Protein AF-A0AAU1AKH2-F1 (afdb_monomer_lite)

Radius of gyration: 25.23 Å; chains: 1; bounding box: 74×56×40 Å

Sequence (132 aa):
MSRRRGAELPKLLQQAGWETVAPNNGEQRRSWLTNQLRQRRDAPGAIDALVCRLADRGEYVQRNEPLAAAEVTELLNSVLAIEGFEIAHNQGRPLIRPDKQPENQEQQSPGVMLHVAMADIVRDADLAVVRR

Secondary structure (DSSP, 8-state):
-PPPPGGGHHHHHHHTT-SSPPP--S--HHHHHHHHHHHTTTSTTHHHHHHHHHH-THHHHTTT-TTHHHHHHHHHHHHHGGGTEEEEEETTEEEEEE----S-----S--------HHHHTT-TTS-----

Foldseek 3Di:
DDDDDLQCVQVLLVQLVDPPRDGSPVPDSVVSVVVVCVVCVVPPCSVQSSLQSLLQQVNCVVVVCNCSSVVSQVVSQVVCVVVQWHWDADVRGTGIDGNPPPPDPPDDPPPPVPPDDPVNVPPPPVVPDPDD

Structure (mmCIF, N/CA/C/O backbone):
data_AF-A0AAU1AKH2-F1
#
_entry.id   AF-A0AAU1AKH2-F1
#
loop_
_atom_site.group_PDB
_atom_site.id
_atom_site.type_symbol
_atom_site.label_atom_id
_atom_site.label_alt_id
_atom_site.label_comp_id
_atom_site.label_asym_id
_atom_site.label_entity_id
_atom_site.label_seq_id
_atom_site.pdbx_PDB_ins_code
_atom_site.Cartn_x
_atom_site.Cartn_y
_atom_site.Cartn_z
_atom_site.occupancy
_atom_site.B_iso_or_equiv
_atom_site.auth_seq_id
_atom_site.auth_comp_id
_atom_site.auth_asym_id
_atom_site.auth_atom_id
_atom_site.pdbx_PDB_model_num
ATOM 1 N N . MET A 1 1 ? 1.152 14.780 -5.250 1.00 59.72 1 MET A N 1
ATOM 2 C CA . MET A 1 1 ? 1.662 13.419 -5.535 1.00 59.72 1 MET A CA 1
ATOM 3 C C . MET A 1 1 ? 2.002 13.211 -7.004 1.00 59.72 1 MET A C 1
ATOM 5 O O . MET A 1 1 ? 1.137 13.344 -7.869 1.00 59.72 1 MET A O 1
ATOM 9 N N . SER A 1 2 ? 3.242 12.825 -7.290 1.00 62.41 2 SER A N 1
ATOM 10 C CA . SER A 1 2 ? 3.654 12.308 -8.593 1.00 62.41 2 SER A CA 1
ATOM 11 C C . SER A 1 2 ? 3.064 10.912 -8.835 1.00 62.41 2 SER A C 1
ATOM 13 O O . SER A 1 2 ? 2.994 10.069 -7.939 1.00 62.41 2 SER A O 1
ATOM 15 N N . ARG A 1 3 ? 2.599 10.636 -10.059 1.00 69.94 3 ARG A N 1
ATOM 16 C CA . ARG A 1 3 ? 2.032 9.320 -10.400 1.00 69.94 3 ARG A CA 1
ATOM 17 C C . ARG A 1 3 ? 3.157 8.312 -10.650 1.00 69.94 3 ARG A C 1
ATOM 19 O O . ARG A 1 3 ? 3.979 8.523 -11.535 1.00 69.94 3 ARG A O 1
ATOM 26 N N . ARG A 1 4 ? 3.119 7.159 -9.964 1.00 77.25 4 ARG A N 1
ATOM 27 C CA . ARG A 1 4 ? 4.006 6.010 -10.249 1.00 77.25 4 ARG A CA 1
ATOM 28 C C . ARG A 1 4 ? 3.962 5.621 -11.727 1.00 77.25 4 ARG A C 1
ATOM 30 O O . ARG A 1 4 ? 2.873 5.462 -12.298 1.00 77.25 4 ARG A O 1
ATOM 37 N N . ARG A 1 5 ? 5.128 5.384 -12.321 1.00 80.19 5 ARG A N 1
ATOM 38 C CA . ARG A 1 5 ? 5.254 4.840 -13.677 1.00 80.19 5 ARG A CA 1
ATOM 39 C C . ARG A 1 5 ? 4.874 3.360 -13.696 1.00 80.19 5 ARG A C 1
ATOM 41 O O . ARG A 1 5 ? 4.986 2.664 -12.691 1.00 80.19 5 ARG A O 1
ATOM 48 N N . GLY A 1 6 ? 4.441 2.864 -14.857 1.00 76.31 6 GLY A N 1
ATOM 49 C CA . GLY A 1 6 ? 4.052 1.456 -15.023 1.00 76.31 6 GLY A CA 1
ATOM 50 C C . GLY A 1 6 ? 5.161 0.467 -14.646 1.00 76.31 6 GLY A C 1
ATOM 51 O O . GLY A 1 6 ? 4.870 -0.555 -14.032 1.00 76.31 6 GLY A O 1
ATOM 52 N N . ALA A 1 7 ? 6.420 0.817 -14.925 1.00 78.25 7 ALA A N 1
ATOM 53 C CA . ALA A 1 7 ? 7.597 0.016 -14.582 1.00 78.25 7 ALA A CA 1
ATOM 54 C C . ALA A 1 7 ? 7.873 -0.084 -13.068 1.00 78.25 7 ALA A C 1
ATOM 56 O O . ALA A 1 7 ? 8.593 -0.974 -12.633 1.00 78.25 7 ALA A O 1
ATOM 57 N N . GLU A 1 8 ? 7.302 0.806 -12.253 1.00 85.06 8 GLU A N 1
ATOM 58 C CA . GLU A 1 8 ? 7.492 0.803 -10.796 1.00 85.06 8 GLU A CA 1
ATOM 59 C C . GLU A 1 8 ? 6.454 -0.066 -10.073 1.00 85.06 8 GLU A C 1
ATOM 61 O O . GLU A 1 8 ? 6.621 -0.368 -8.892 1.00 85.06 8 GLU A O 1
ATOM 66 N N . LEU A 1 9 ? 5.379 -0.468 -10.763 1.00 89.00 9 LEU A N 1
ATOM 67 C CA . LEU A 1 9 ? 4.317 -1.266 -10.158 1.00 89.00 9 LEU A CA 1
ATOM 68 C C . LEU A 1 9 ? 4.758 -2.683 -9.780 1.00 89.00 9 LEU A C 1
ATOM 70 O O . LEU A 1 9 ? 4.435 -3.084 -8.666 1.00 89.00 9 LEU A O 1
ATOM 74 N N . PRO A 1 10 ? 5.516 -3.432 -10.608 1.00 91.31 10 PRO A N 1
ATOM 75 C CA . PRO A 1 10 ? 5.968 -4.761 -10.207 1.00 91.31 10 PRO A CA 1
ATOM 76 C C . PRO A 1 10 ? 6.764 -4.737 -8.899 1.00 91.31 10 PRO A C 1
ATOM 78 O O . PRO A 1 10 ? 6.520 -5.550 -8.013 1.00 91.31 10 PRO A O 1
ATOM 81 N N . LYS A 1 11 ? 7.644 -3.739 -8.739 1.00 90.00 11 LYS A N 1
ATOM 82 C CA . LYS A 1 11 ? 8.435 -3.547 -7.519 1.00 90.00 11 LYS A CA 1
ATOM 83 C C . LYS A 1 11 ? 7.556 -3.255 -6.301 1.00 90.00 11 LYS A C 1
ATOM 85 O O . LYS A 1 11 ? 7.803 -3.821 -5.244 1.00 90.00 11 LYS A O 1
ATOM 90 N N . LEU A 1 12 ? 6.529 -2.415 -6.444 1.00 91.50 12 LEU A N 1
ATOM 91 C CA . LEU A 1 12 ? 5.567 -2.156 -5.366 1.00 91.50 12 LEU A CA 1
ATOM 92 C C . LEU A 1 12 ? 4.871 -3.446 -4.917 1.00 91.50 12 LEU A C 1
ATOM 94 O O . LEU A 1 12 ? 4.794 -3.710 -3.722 1.00 91.50 12 LEU A O 1
ATOM 98 N N . LEU A 1 13 ? 4.374 -4.240 -5.867 1.00 93.56 13 LEU A N 1
ATOM 99 C CA . LEU A 1 13 ? 3.674 -5.487 -5.556 1.00 93.56 13 LEU A CA 1
ATOM 100 C C . LEU A 1 13 ? 4.613 -6.487 -4.861 1.00 93.56 13 LEU A C 1
ATOM 102 O O . LEU A 1 13 ? 4.244 -7.078 -3.853 1.00 93.56 13 LEU A O 1
ATOM 106 N N . GLN A 1 14 ? 5.862 -6.603 -5.321 1.00 93.19 14 GLN A N 1
ATOM 107 C CA . GLN A 1 14 ? 6.885 -7.418 -4.652 1.00 93.19 14 GLN A CA 1
ATOM 108 C C . GLN A 1 14 ? 7.181 -6.927 -3.228 1.00 93.19 14 GLN A C 1
ATOM 110 O O . GLN A 1 14 ? 7.310 -7.726 -2.308 1.00 93.19 14 GLN A O 1
ATOM 115 N N . GLN A 1 15 ? 7.255 -5.610 -3.018 1.00 91.75 15 GLN A N 1
ATOM 116 C CA . GLN A 1 15 ? 7.450 -5.017 -1.690 1.00 91.75 15 GLN A CA 1
ATOM 117 C C . GLN A 1 15 ? 6.242 -5.199 -0.761 1.00 91.75 15 GLN A C 1
ATOM 119 O O . GLN A 1 15 ? 6.403 -5.121 0.453 1.00 91.75 15 GLN A O 1
ATOM 124 N N . ALA A 1 16 ? 5.056 -5.457 -1.315 1.00 93.12 16 ALA A N 1
ATOM 125 C CA . ALA A 1 16 ? 3.880 -5.906 -0.574 1.00 93.12 16 ALA A CA 1
ATOM 126 C C . ALA A 1 16 ? 3.898 -7.422 -0.284 1.00 93.12 16 ALA A C 1
ATOM 128 O O . ALA A 1 16 ? 2.906 -7.969 0.185 1.00 93.12 16 ALA A O 1
ATOM 129 N N . GLY A 1 17 ? 5.004 -8.113 -0.576 1.00 92.19 17 GLY A N 1
ATOM 130 C CA . GLY A 1 17 ? 5.159 -9.547 -0.339 1.00 92.19 17 GLY A CA 1
ATOM 131 C C . GLY A 1 17 ? 4.552 -10.432 -1.426 1.00 92.19 17 GLY A C 1
ATOM 132 O O . GLY A 1 17 ? 4.413 -11.632 -1.214 1.00 92.19 17 GLY A O 1
ATOM 133 N N . TRP A 1 18 ? 4.171 -9.884 -2.586 1.00 94.00 18 TRP A N 1
ATOM 134 C CA . TRP A 1 18 ? 3.611 -10.705 -3.659 1.00 94.00 18 TRP A CA 1
ATOM 135 C C . TRP A 1 18 ? 4.712 -11.475 -4.385 1.00 94.00 18 TRP A C 1
ATOM 137 O O . TRP A 1 18 ? 5.620 -10.889 -4.980 1.00 94.00 18 TRP A O 1
ATOM 147 N N . GLU A 1 19 ? 4.583 -12.797 -4.396 1.00 87.62 19 GLU A N 1
ATOM 148 C CA . GLU A 1 19 ? 5.473 -13.685 -5.135 1.00 87.62 19 GLU A CA 1
ATOM 149 C C . GLU A 1 19 ? 5.139 -13.691 -6.635 1.00 87.62 19 GLU A C 1
ATOM 151 O O . GLU A 1 19 ? 3.987 -13.498 -7.048 1.00 87.62 19 GLU A O 1
ATOM 156 N N . THR A 1 20 ? 6.170 -13.901 -7.459 1.00 83.44 20 THR A N 1
ATOM 157 C CA . THR A 1 20 ? 6.065 -14.086 -8.919 1.00 83.44 20 THR A CA 1
ATOM 158 C C . THR A 1 20 ? 5.201 -13.015 -9.604 1.00 83.44 20 THR A C 1
ATOM 160 O O . THR A 1 20 ? 4.240 -13.294 -10.323 1.00 83.44 20 THR A O 1
ATOM 163 N N . VAL A 1 21 ? 5.511 -11.741 -9.355 1.00 86.88 21 VAL A N 1
ATOM 164 C CA . VAL A 1 21 ? 4.860 -10.622 -10.052 1.00 86.88 21 VAL A CA 1
ATOM 165 C C . VAL A 1 21 ? 5.385 -10.551 -11.483 1.00 86.88 21 VAL A C 1
ATOM 167 O O . VAL A 1 21 ? 6.586 -10.377 -11.696 1.00 86.88 21 VAL A O 1
ATOM 170 N N . ALA A 1 22 ? 4.487 -10.672 -12.462 1.00 83.19 22 ALA A N 1
ATOM 171 C CA . ALA A 1 22 ? 4.849 -10.555 -13.869 1.00 83.19 22 ALA A CA 1
ATOM 172 C C . ALA A 1 22 ? 5.501 -9.187 -14.155 1.00 83.19 22 ALA A C 1
ATOM 174 O O . ALA A 1 22 ? 5.135 -8.186 -13.536 1.00 83.19 22 ALA A O 1
ATOM 175 N N . PRO A 1 23 ? 6.449 -9.085 -15.096 1.00 82.56 23 PRO A N 1
ATOM 176 C CA . PRO A 1 23 ? 6.907 -7.781 -15.550 1.00 82.56 23 PRO A CA 1
ATOM 177 C C . PRO A 1 23 ? 5.746 -7.009 -16.193 1.00 82.56 23 PRO A C 1
ATOM 179 O O . PRO A 1 23 ? 4.822 -7.590 -16.769 1.00 82.56 23 PRO A O 1
ATOM 182 N N . ASN A 1 24 ? 5.799 -5.679 -16.117 1.00 78.31 24 ASN A N 1
ATOM 183 C CA . ASN A 1 24 ? 4.901 -4.856 -16.915 1.00 78.31 24 ASN A CA 1
ATOM 184 C C . ASN A 1 24 ? 5.304 -5.004 -18.392 1.00 78.31 24 ASN A C 1
ATOM 186 O O . ASN A 1 24 ? 6.394 -4.593 -18.783 1.00 78.31 24 ASN A O 1
ATOM 190 N N . ASN A 1 25 ? 4.433 -5.614 -19.191 1.00 76.06 25 ASN A N 1
ATOM 191 C CA . ASN A 1 25 ? 4.641 -5.960 -20.600 1.00 76.06 25 ASN A CA 1
ATOM 192 C C . ASN A 1 25 ? 4.326 -4.803 -21.572 1.00 76.06 25 ASN A C 1
ATOM 194 O O . ASN A 1 25 ? 4.153 -5.038 -22.765 1.00 76.06 25 ASN A O 1
ATOM 198 N N . GLY A 1 26 ? 4.215 -3.565 -21.079 1.00 74.88 26 GLY A N 1
ATOM 199 C CA . GLY A 1 26 ? 3.819 -2.404 -21.883 1.00 74.88 26 GLY A CA 1
ATOM 200 C C . GLY A 1 26 ? 2.303 -2.224 -22.005 1.00 74.88 26 GLY A C 1
ATOM 201 O O . GLY A 1 26 ? 1.855 -1.272 -22.644 1.00 74.88 26 GLY A O 1
ATOM 202 N N . GLU A 1 27 ? 1.506 -3.087 -21.366 1.00 81.94 27 GLU A N 1
ATOM 203 C CA . GLU A 1 27 ? 0.063 -2.902 -21.231 1.00 81.94 27 GLU A CA 1
ATOM 204 C C . GLU A 1 27 ? -0.262 -1.596 -20.479 1.00 81.94 27 GLU A C 1
ATOM 206 O O . GLU A 1 27 ? 0.510 -1.089 -19.653 1.00 81.94 27 GLU A O 1
ATOM 211 N N . GLN A 1 28 ? -1.447 -1.030 -20.744 1.00 87.44 28 GLN A N 1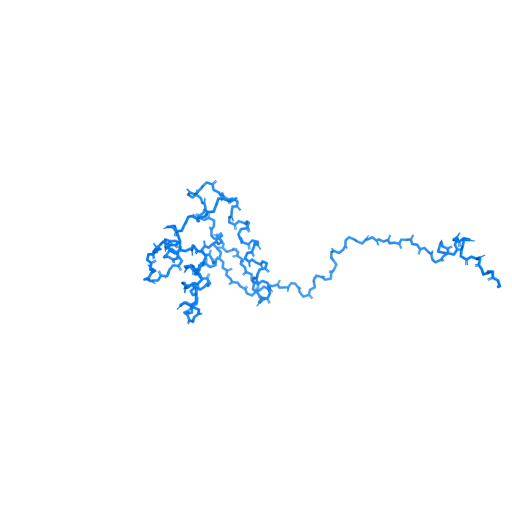
ATOM 212 C CA . GLN A 1 28 ? -1.915 0.141 -20.016 1.00 87.44 28 GLN A CA 1
ATOM 213 C C . GLN A 1 28 ? -1.887 -0.136 -18.506 1.00 87.44 28 GLN A C 1
ATOM 215 O O . GLN A 1 28 ? -2.553 -1.040 -18.007 1.00 87.44 28 GLN A O 1
ATOM 220 N N . ARG A 1 29 ? -1.165 0.716 -17.769 1.00 86.69 29 ARG A N 1
ATOM 221 C CA . ARG A 1 29 ? -0.905 0.606 -16.322 1.00 86.69 29 ARG A CA 1
ATOM 222 C C . ARG A 1 29 ? -2.113 0.157 -15.488 1.00 86.69 29 ARG A C 1
ATOM 224 O O . ARG A 1 29 ? -1.956 -0.642 -14.573 1.00 86.69 29 ARG A O 1
ATOM 231 N N . ARG A 1 30 ? -3.295 0.717 -15.774 1.00 88.81 30 ARG A N 1
ATOM 232 C CA . ARG A 1 30 ? -4.543 0.391 -15.067 1.00 88.81 30 ARG A CA 1
ATOM 233 C C . ARG A 1 30 ? -4.988 -1.044 -15.345 1.00 88.81 30 ARG A C 1
ATOM 235 O O . ARG A 1 30 ? -5.170 -1.784 -14.392 1.00 88.81 30 ARG A O 1
ATOM 242 N N . SER A 1 31 ? -5.088 -1.427 -16.618 1.00 90.25 31 SER A N 1
ATOM 243 C CA . SER A 1 31 ? -5.467 -2.783 -17.036 1.00 90.25 31 SER A CA 1
ATOM 244 C C . SER A 1 31 ? -4.533 -3.835 -16.438 1.00 90.25 31 SER A C 1
ATOM 246 O O . SER A 1 31 ? -4.984 -4.753 -15.755 1.00 90.25 31 SER A O 1
ATOM 248 N N . TRP A 1 32 ? -3.221 -3.612 -16.562 1.00 91.25 32 TRP A N 1
ATOM 249 C CA . TRP A 1 32 ? -2.210 -4.505 -16.002 1.00 91.25 32 TRP A CA 1
ATOM 250 C C . TRP A 1 32 ? -2.371 -4.692 -14.483 1.00 91.25 32 TRP A C 1
ATOM 252 O O . TRP A 1 32 ? -2.406 -5.819 -13.990 1.00 91.25 32 TRP A O 1
ATOM 262 N N . LEU A 1 33 ? -2.535 -3.597 -13.727 1.00 91.12 33 LEU A N 1
ATOM 263 C CA . LEU A 1 33 ? -2.701 -3.669 -12.271 1.00 91.12 33 LEU A CA 1
ATOM 264 C C . LEU A 1 33 ? -4.021 -4.347 -11.884 1.00 91.12 33 LEU A C 1
ATOM 266 O O . LEU A 1 33 ? -4.048 -5.156 -10.961 1.00 91.12 33 LEU A O 1
ATOM 270 N N . THR A 1 34 ? -5.107 -4.066 -12.608 1.00 92.62 34 THR A N 1
ATOM 271 C CA . THR A 1 34 ? -6.398 -4.732 -12.407 1.00 92.62 34 THR A CA 1
ATOM 272 C C . THR A 1 34 ? -6.289 -6.240 -12.627 1.00 92.62 34 THR A C 1
ATOM 274 O O . THR A 1 34 ? -6.846 -7.001 -11.838 1.00 92.62 34 THR A O 1
ATOM 277 N N . ASN A 1 35 ? -5.546 -6.686 -13.641 1.00 92.56 35 ASN A N 1
ATOM 278 C CA . ASN A 1 35 ? -5.305 -8.108 -13.883 1.00 92.56 35 ASN A CA 1
ATOM 279 C C . ASN A 1 35 ? -4.524 -8.747 -12.728 1.00 92.56 35 ASN A C 1
ATOM 281 O O . ASN A 1 35 ? -4.916 -9.806 -12.241 1.00 92.56 35 ASN A O 1
ATOM 285 N N . GLN A 1 36 ? -3.480 -8.077 -12.227 1.00 93.12 36 GLN A N 1
ATOM 286 C CA . GLN A 1 36 ? -2.713 -8.560 -11.073 1.00 93.12 36 GLN A CA 1
ATOM 287 C C . GLN A 1 36 ? -3.565 -8.669 -9.796 1.00 93.12 36 GLN A C 1
ATOM 289 O O . GLN A 1 36 ? -3.439 -9.654 -9.071 1.00 93.12 36 GLN A O 1
ATOM 294 N N . LEU A 1 37 ? -4.452 -7.698 -9.544 1.00 93.44 37 LEU A N 1
ATOM 295 C CA . LEU A 1 37 ? -5.388 -7.720 -8.412 1.00 93.44 37 LEU A CA 1
ATOM 296 C C . LEU A 1 37 ? -6.407 -8.858 -8.540 1.00 93.44 37 LEU A C 1
ATOM 298 O O . LEU A 1 37 ? -6.673 -9.559 -7.571 1.00 93.44 37 LEU A O 1
ATOM 302 N N . ARG A 1 38 ? -6.960 -9.077 -9.741 1.00 93.12 38 ARG A N 1
ATOM 303 C CA . ARG A 1 38 ? -7.917 -10.167 -9.996 1.00 93.12 38 ARG A CA 1
ATOM 304 C C . ARG A 1 38 ? -7.293 -11.541 -9.771 1.00 93.12 38 ARG A C 1
ATOM 306 O O . ARG A 1 38 ? -7.927 -12.380 -9.148 1.00 93.12 38 ARG A O 1
ATOM 313 N N . GLN A 1 39 ? -6.058 -11.748 -10.229 1.00 92.25 39 GLN A N 1
ATOM 314 C CA . GLN A 1 39 ? -5.335 -13.018 -10.071 1.00 92.25 39 GLN A CA 1
ATOM 315 C C . GLN A 1 39 ? -5.063 -13.391 -8.607 1.00 92.25 39 GLN A C 1
ATOM 317 O O . GLN A 1 39 ? -4.847 -14.561 -8.315 1.00 92.25 39 GLN A O 1
ATOM 322 N N . ARG A 1 40 ? -5.048 -12.413 -7.695 1.00 91.62 40 ARG A N 1
ATOM 323 C CA . ARG A 1 40 ? -4.723 -12.609 -6.273 1.00 91.62 40 ARG A CA 1
ATOM 324 C C . ARG A 1 40 ? -5.882 -12.275 -5.339 1.00 91.62 40 ARG A C 1
ATOM 326 O O . ARG A 1 40 ? -5.672 -12.173 -4.138 1.00 91.62 40 ARG A O 1
ATOM 333 N N . ARG A 1 41 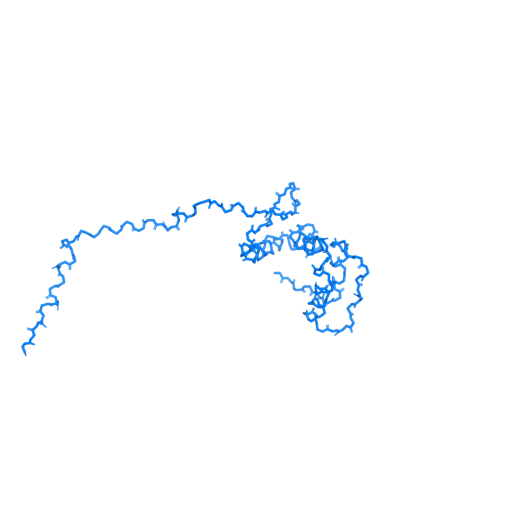? -7.097 -12.124 -5.872 1.00 90.19 41 ARG A N 1
ATOM 334 C CA . ARG A 1 41 ? -8.292 -11.839 -5.067 1.00 90.19 41 ARG A CA 1
ATOM 335 C C . ARG A 1 41 ? -8.529 -12.906 -4.000 1.00 90.19 41 ARG A C 1
ATOM 337 O O . ARG A 1 41 ? -8.892 -12.566 -2.884 1.00 90.19 41 ARG A O 1
ATOM 344 N N . ASP A 1 42 ? -8.288 -14.162 -4.355 1.00 90.56 42 ASP A N 1
ATOM 345 C CA . ASP A 1 42 ? -8.533 -15.306 -3.475 1.00 90.56 42 ASP A CA 1
ATOM 346 C C . ASP A 1 42 ? -7.299 -15.673 -2.631 1.00 90.56 42 ASP A C 1
ATOM 348 O O . ASP A 1 42 ? -7.346 -16.613 -1.842 1.00 90.56 42 ASP A O 1
ATOM 352 N N . ALA A 1 43 ? -6.182 -14.946 -2.790 1.00 92.25 43 ALA A N 1
ATOM 353 C CA . ALA A 1 43 ? -4.977 -15.144 -1.994 1.00 92.25 43 ALA A CA 1
ATOM 354 C C . ALA A 1 43 ? -5.128 -14.410 -0.646 1.00 92.25 43 ALA A C 1
ATOM 356 O O . ALA A 1 43 ? -5.170 -13.173 -0.636 1.00 92.25 43 ALA A O 1
ATOM 357 N N . PRO A 1 44 ? -5.190 -15.127 0.493 1.00 90.81 44 PRO A N 1
ATOM 358 C CA . PRO A 1 44 ? -5.451 -14.508 1.789 1.00 90.81 44 PRO A CA 1
ATOM 359 C C . PRO A 1 44 ? -4.418 -13.429 2.130 1.00 90.81 44 PRO A C 1
ATOM 361 O O . PRO A 1 44 ? -3.214 -13.667 2.055 1.00 90.81 44 PRO A O 1
ATOM 364 N N . GLY A 1 45 ? -4.888 -12.235 2.496 1.00 91.25 45 GLY A N 1
ATOM 365 C CA . GLY A 1 45 ? -4.044 -11.120 2.937 1.00 91.25 45 GLY A CA 1
ATOM 366 C C . GLY A 1 45 ? -3.209 -10.440 1.845 1.00 91.25 45 GLY A C 1
ATOM 367 O O . GLY A 1 45 ? -2.491 -9.486 2.143 1.00 91.25 45 GLY A O 1
ATOM 368 N N . ALA A 1 46 ? -3.282 -10.875 0.581 1.00 93.75 46 ALA A N 1
ATOM 369 C CA . ALA A 1 46 ? -2.501 -10.262 -0.494 1.00 93.75 46 ALA A CA 1
ATOM 370 C C . ALA A 1 46 ? -2.930 -8.808 -0.753 1.00 93.75 46 ALA A C 1
ATOM 372 O O . ALA A 1 46 ? -2.085 -7.925 -0.929 1.00 93.75 46 ALA A O 1
ATOM 373 N N . ILE A 1 47 ? -4.240 -8.551 -0.761 1.00 93.88 47 ILE A N 1
ATOM 374 C CA . ILE A 1 47 ? -4.788 -7.203 -0.941 1.00 93.88 47 ILE A CA 1
ATOM 375 C C . ILE A 1 47 ? -4.474 -6.338 0.280 1.00 93.88 47 ILE A C 1
ATOM 377 O O . ILE A 1 47 ? -3.972 -5.229 0.113 1.00 93.88 47 ILE A O 1
ATOM 381 N N . ASP A 1 48 ? -4.660 -6.870 1.486 1.00 94.75 48 ASP A N 1
ATOM 382 C CA . ASP A 1 48 ? -4.346 -6.206 2.751 1.00 94.75 48 ASP A CA 1
ATOM 383 C C . ASP A 1 48 ? -2.886 -5.748 2.806 1.00 94.75 48 ASP A C 1
ATOM 385 O O . ASP A 1 48 ? -2.595 -4.588 3.101 1.00 94.75 48 ASP A O 1
ATOM 389 N N . ALA A 1 49 ? -1.952 -6.631 2.444 1.00 94.75 49 ALA A N 1
ATOM 390 C CA . ALA A 1 49 ? -0.530 -6.317 2.416 1.00 94.75 49 ALA A CA 1
ATOM 391 C C . ALA A 1 49 ? -0.207 -5.189 1.423 1.00 94.75 49 ALA A C 1
ATOM 393 O O . ALA A 1 49 ? 0.610 -4.313 1.720 1.00 94.75 49 ALA A O 1
ATOM 394 N N . LEU A 1 50 ? -0.873 -5.164 0.263 1.00 95.38 50 LEU A N 1
ATOM 395 C CA . LEU A 1 50 ? -0.718 -4.089 -0.717 1.00 95.38 50 LEU A CA 1
ATOM 396 C C . LEU A 1 50 ? -1.284 -2.760 -0.205 1.00 95.38 50 LEU A C 1
ATOM 398 O O . LEU A 1 50 ? -0.634 -1.724 -0.350 1.00 95.38 50 LEU A O 1
ATOM 402 N N . VAL A 1 51 ? -2.472 -2.783 0.395 1.00 95.19 51 VAL A N 1
ATOM 403 C CA . VAL A 1 51 ? -3.127 -1.608 0.984 1.00 95.19 51 VAL A CA 1
ATOM 404 C C . VAL A 1 51 ? -2.257 -1.019 2.098 1.00 95.19 51 VAL A C 1
ATOM 406 O O . VAL A 1 51 ? -1.937 0.170 2.060 1.00 95.19 51 VAL A O 1
ATOM 409 N N . CYS A 1 52 ? -1.757 -1.851 3.014 1.00 95.62 52 CYS A N 1
ATOM 410 C CA . CYS A 1 52 ? -0.797 -1.435 4.035 1.00 95.62 52 CYS A CA 1
ATOM 411 C C . CYS A 1 52 ? 0.488 -0.881 3.407 1.00 95.62 52 CYS A C 1
ATOM 413 O O . CYS A 1 52 ? 0.969 0.172 3.813 1.00 95.62 52 CYS A O 1
ATOM 415 N N . ARG A 1 53 ? 1.037 -1.519 2.366 1.00 94.81 53 ARG A N 1
ATOM 416 C CA . ARG A 1 53 ? 2.247 -1.011 1.701 1.00 94.81 53 ARG A CA 1
ATOM 417 C C . ARG A 1 53 ? 2.041 0.372 1.079 1.00 94.81 53 ARG A C 1
ATOM 419 O O . ARG A 1 53 ? 2.966 1.180 1.087 1.00 94.81 53 ARG A O 1
ATOM 426 N N . LEU A 1 54 ? 0.851 0.649 0.549 1.00 93.25 54 LEU A N 1
ATOM 427 C CA . LEU A 1 54 ? 0.494 1.954 -0.008 1.00 93.25 54 LEU A CA 1
ATOM 428 C C . LEU A 1 54 ? 0.354 3.041 1.064 1.00 93.25 54 LEU A C 1
ATOM 430 O O . LEU A 1 54 ? 0.671 4.194 0.774 1.00 93.25 54 LEU A O 1
ATOM 434 N N . ALA A 1 55 ? -0.079 2.687 2.271 1.00 94.44 55 ALA A N 1
ATOM 435 C CA . ALA A 1 55 ? -0.180 3.606 3.403 1.00 94.44 55 ALA A CA 1
ATOM 436 C C . ALA A 1 55 ? 1.145 3.788 4.176 1.00 94.44 55 ALA A C 1
ATOM 438 O O . ALA A 1 55 ? 1.278 4.728 4.956 1.00 94.44 55 ALA A O 1
ATOM 439 N N . ASP A 1 56 ? 2.153 2.930 3.969 1.00 93.06 56 ASP A N 1
ATOM 440 C CA . ASP A 1 56 ? 3.408 3.001 4.728 1.00 93.06 56 ASP A CA 1
ATOM 441 C C . ASP A 1 56 ? 4.219 4.251 4.348 1.00 93.06 56 ASP A C 1
ATOM 443 O O . ASP A 1 56 ? 4.616 4.452 3.199 1.00 93.06 56 ASP A O 1
ATOM 447 N N . ARG A 1 57 ? 4.536 5.087 5.343 1.00 90.12 57 ARG A N 1
ATOM 448 C CA . ARG A 1 57 ? 5.325 6.315 5.151 1.00 90.12 57 ARG A CA 1
ATOM 449 C C . ARG A 1 57 ? 6.684 6.061 4.495 1.00 90.12 57 ARG A C 1
ATOM 451 O O . ARG A 1 57 ? 7.132 6.868 3.679 1.00 90.12 57 ARG A O 1
ATOM 458 N N . GLY A 1 58 ? 7.340 4.953 4.831 1.00 87.38 58 GLY A N 1
ATOM 459 C CA . GLY A 1 58 ? 8.642 4.556 4.300 1.00 87.38 58 GLY A CA 1
ATOM 460 C C . GLY A 1 58 ? 8.650 4.348 2.785 1.00 87.38 58 GLY A C 1
ATOM 461 O O . GLY A 1 58 ? 9.700 4.488 2.161 1.00 87.38 58 GLY A O 1
ATOM 462 N N . GLU A 1 59 ? 7.492 4.096 2.174 1.00 85.81 59 GLU A N 1
ATOM 463 C CA . GLU A 1 59 ? 7.342 4.000 0.720 1.00 85.81 59 GLU A CA 1
ATOM 464 C C . GLU A 1 59 ? 7.607 5.336 -0.002 1.00 85.81 59 GLU A C 1
ATOM 466 O O . GLU A 1 59 ? 8.066 5.348 -1.147 1.00 85.81 59 GLU A O 1
ATOM 471 N N . TYR A 1 60 ? 7.365 6.466 0.669 1.00 87.94 60 TYR A N 1
ATOM 472 C CA . TYR A 1 60 ? 7.437 7.802 0.067 1.00 87.94 60 TYR A CA 1
ATOM 473 C C . TYR A 1 60 ? 8.668 8.608 0.486 1.00 87.94 60 TYR A C 1
ATOM 475 O O . TYR A 1 60 ? 9.012 9.587 -0.179 1.00 87.94 60 TYR A O 1
ATOM 483 N N . VAL A 1 61 ? 9.379 8.187 1.539 1.00 85.12 61 VAL A N 1
ATOM 484 C CA . VAL A 1 61 ? 10.607 8.859 2.010 1.00 85.12 61 VAL A CA 1
ATOM 485 C C . VAL A 1 61 ? 11.642 8.955 0.888 1.00 85.12 61 VAL A C 1
ATOM 487 O O . VAL A 1 61 ? 12.170 10.029 0.622 1.00 85.12 61 VAL A O 1
ATOM 490 N N . GLN A 1 62 ? 11.875 7.859 0.162 1.00 81.50 62 GLN A N 1
ATOM 491 C CA . GLN A 1 62 ? 12.839 7.825 -0.948 1.00 81.50 62 GLN A CA 1
ATOM 492 C C . GLN A 1 62 ? 12.389 8.643 -2.169 1.00 81.50 62 GLN A C 1
ATOM 494 O O . GLN A 1 62 ? 13.198 8.939 -3.044 1.00 81.50 62 GLN A O 1
ATOM 499 N N . ARG A 1 63 ? 11.102 9.004 -2.238 1.00 82.00 63 ARG A N 1
ATOM 500 C CA . ARG A 1 63 ? 10.510 9.813 -3.312 1.00 82.00 63 ARG A CA 1
ATOM 501 C C . ARG A 1 63 ? 10.464 11.306 -2.968 1.00 82.00 63 ARG A C 1
ATOM 503 O O . ARG A 1 63 ? 10.035 12.086 -3.808 1.00 82.00 63 ARG A O 1
ATOM 510 N N . ASN A 1 64 ? 10.918 11.698 -1.771 1.00 84.88 64 ASN A N 1
ATOM 511 C CA . ASN A 1 64 ? 10.806 13.058 -1.237 1.00 84.88 64 ASN A CA 1
ATOM 512 C C . ASN A 1 64 ? 9.346 13.562 -1.162 1.00 84.88 64 ASN A C 1
ATOM 514 O O . ASN A 1 64 ? 9.071 14.742 -1.357 1.00 84.88 64 ASN A O 1
ATOM 518 N N . GLU A 1 65 ? 8.401 12.656 -0.877 1.00 85.75 65 GLU A N 1
ATOM 519 C CA . GLU A 1 65 ? 6.962 12.950 -0.784 1.00 85.75 65 GLU A CA 1
ATOM 520 C C . GLU A 1 65 ? 6.394 12.554 0.596 1.00 85.75 65 GLU A C 1
ATOM 522 O O . GLU A 1 65 ? 5.506 11.710 0.692 1.00 85.75 65 GLU A O 1
ATOM 527 N N . PRO A 1 66 ? 6.885 13.125 1.709 1.00 77.31 66 PRO A N 1
ATOM 528 C CA . PRO A 1 66 ? 6.556 12.646 3.055 1.00 77.31 66 PRO A CA 1
ATOM 529 C C . PRO A 1 66 ? 5.071 12.764 3.436 1.00 77.31 66 PRO A C 1
ATOM 531 O O . PRO A 1 66 ? 4.641 12.063 4.350 1.00 77.31 66 PRO A O 1
ATOM 534 N N . LEU A 1 67 ? 4.305 13.627 2.757 1.00 83.25 67 LEU A N 1
ATOM 535 C CA . LEU A 1 67 ? 2.864 13.818 2.975 1.00 83.25 67 LEU A CA 1
ATOM 536 C C . LEU A 1 67 ? 1.991 12.842 2.173 1.00 83.25 67 LEU A C 1
ATOM 538 O O . LEU A 1 67 ? 0.837 12.626 2.530 1.00 83.25 67 LEU A O 1
ATOM 542 N N . ALA A 1 68 ? 2.540 12.200 1.138 1.00 88.06 68 ALA A N 1
ATOM 543 C CA . ALA A 1 68 ? 1.768 11.336 0.246 1.00 88.06 68 ALA A CA 1
ATOM 544 C C . ALA A 1 68 ? 1.160 10.123 0.967 1.00 88.06 68 ALA A C 1
ATOM 546 O O . ALA A 1 68 ? 0.092 9.656 0.591 1.00 88.06 68 ALA A O 1
ATOM 547 N N . ALA A 1 69 ? 1.806 9.628 2.026 1.00 89.44 69 ALA A N 1
ATOM 548 C CA . ALA A 1 69 ? 1.273 8.526 2.822 1.00 89.44 69 ALA A CA 1
ATOM 549 C C . ALA A 1 69 ? -0.053 8.886 3.508 1.00 89.44 69 ALA A C 1
ATOM 551 O O . ALA A 1 69 ? -0.963 8.062 3.535 1.00 89.44 69 ALA A O 1
ATOM 552 N N . ALA A 1 70 ? -0.173 10.113 4.028 1.00 90.81 70 ALA A N 1
ATOM 553 C CA . ALA A 1 70 ? -1.394 10.584 4.677 1.00 90.81 70 ALA A CA 1
ATOM 554 C C . ALA A 1 70 ? -2.527 10.734 3.651 1.00 90.81 70 ALA A C 1
ATOM 556 O O . ALA A 1 70 ? -3.586 10.147 3.836 1.00 90.81 70 ALA A O 1
ATOM 557 N N . GLU A 1 71 ? -2.256 11.395 2.520 1.00 92.69 71 GLU A N 1
ATOM 558 C CA . GLU A 1 71 ? -3.221 11.564 1.420 1.00 92.69 71 GLU A CA 1
ATOM 559 C C . GLU A 1 71 ? -3.720 10.211 0.878 1.00 92.69 71 GLU A C 1
ATOM 561 O O . GLU A 1 71 ? -4.907 10.018 0.615 1.00 92.69 71 GLU A O 1
ATOM 566 N N . VAL A 1 72 ? -2.815 9.239 0.729 1.00 93.12 72 VAL A N 1
ATOM 567 C CA . VAL A 1 72 ? -3.169 7.882 0.289 1.00 93.12 72 VAL A CA 1
ATOM 568 C C . VAL A 1 72 ? -3.970 7.142 1.349 1.00 93.12 72 VAL A C 1
ATOM 570 O O . VAL A 1 72 ? -4.922 6.452 0.999 1.00 93.12 72 VAL A O 1
ATOM 573 N N . THR A 1 73 ? -3.615 7.288 2.625 1.00 94.81 73 THR A N 1
ATOM 574 C CA . THR A 1 73 ? -4.357 6.669 3.731 1.00 94.81 73 THR A CA 1
ATOM 575 C C . THR A 1 73 ? -5.788 7.192 3.784 1.00 94.81 73 THR A C 1
ATOM 577 O O . THR A 1 73 ? -6.715 6.394 3.873 1.00 94.81 73 THR A O 1
ATOM 580 N N . GLU A 1 74 ? -5.989 8.505 3.661 1.00 94.75 74 GLU A N 1
ATOM 581 C CA . GLU A 1 74 ? -7.323 9.116 3.627 1.00 94.75 74 GLU A CA 1
ATOM 582 C C . GLU A 1 74 ? -8.159 8.582 2.460 1.00 94.75 74 GLU A C 1
ATOM 584 O O . GLU A 1 74 ? -9.306 8.169 2.646 1.00 94.75 74 GLU A O 1
ATOM 589 N N . LEU A 1 75 ? -7.567 8.507 1.264 1.00 94.38 75 LEU A N 1
ATOM 590 C CA . LEU A 1 75 ? -8.246 7.952 0.097 1.00 94.38 75 LEU A CA 1
ATOM 591 C C . LEU A 1 75 ? -8.608 6.474 0.295 1.00 94.38 75 LEU A C 1
ATOM 593 O O . LEU A 1 75 ? -9.720 6.070 -0.037 1.00 94.38 75 LEU A O 1
ATOM 597 N N . LEU A 1 76 ? -7.695 5.663 0.832 1.00 95.50 76 LEU A N 1
ATOM 598 C CA . LEU A 1 76 ? -7.957 4.246 1.089 1.00 95.50 76 LEU A CA 1
ATOM 599 C C . LEU A 1 76 ? -9.049 4.062 2.149 1.00 95.50 76 LEU A C 1
ATOM 601 O O . LEU A 1 76 ? -9.952 3.255 1.940 1.00 95.50 76 LEU A O 1
ATOM 605 N N . ASN A 1 77 ? -9.030 4.852 3.224 1.00 95.81 77 ASN A N 1
ATOM 606 C CA . ASN A 1 77 ? -10.056 4.807 4.267 1.00 95.81 77 ASN A CA 1
ATOM 607 C C . ASN A 1 77 ? -11.433 5.220 3.744 1.00 95.81 77 ASN A C 1
ATOM 609 O O . ASN A 1 77 ? -12.422 4.614 4.138 1.00 95.81 77 ASN A O 1
ATOM 613 N N . SER A 1 78 ? -11.518 6.161 2.795 1.00 95.06 78 SER A N 1
ATOM 614 C CA . SER A 1 78 ? -12.802 6.508 2.163 1.00 95.06 78 SER A CA 1
ATOM 615 C C . SER A 1 78 ? -13.461 5.328 1.433 1.00 95.06 78 SER A C 1
ATOM 617 O O . SER A 1 78 ? -14.684 5.266 1.337 1.00 95.06 78 SER A O 1
ATOM 619 N N . VAL A 1 79 ? -12.656 4.379 0.939 1.00 94.19 79 VAL A N 1
ATOM 620 C CA . VAL A 1 79 ? -13.140 3.158 0.283 1.00 94.19 79 VAL A CA 1
ATOM 621 C C . VAL A 1 79 ? -13.404 2.059 1.311 1.00 94.19 79 VAL A C 1
ATOM 623 O O . VAL A 1 79 ? -14.471 1.455 1.286 1.00 94.19 79 VAL A O 1
ATOM 626 N N . LEU A 1 80 ? -12.463 1.815 2.229 1.00 94.19 80 LEU A N 1
ATOM 627 C CA . LEU A 1 80 ? -12.562 0.757 3.243 1.00 94.19 80 LEU A CA 1
ATOM 628 C C . LEU A 1 80 ? -13.706 0.981 4.238 1.00 94.19 80 LEU A C 1
ATOM 630 O O . LEU A 1 80 ? -14.301 0.009 4.699 1.00 94.19 80 LEU A O 1
ATOM 634 N N . ALA A 1 81 ? -14.067 2.237 4.517 1.00 94.44 81 ALA A N 1
ATOM 635 C CA . ALA A 1 81 ? -15.183 2.569 5.401 1.00 94.44 81 ALA A CA 1
ATOM 636 C C . ALA A 1 81 ? -16.518 1.991 4.901 1.00 94.44 81 ALA A C 1
ATOM 638 O O . ALA A 1 81 ? -17.371 1.626 5.705 1.00 94.44 81 ALA A O 1
ATOM 639 N N . ILE A 1 82 ? -16.686 1.840 3.580 1.00 94.00 82 ILE A N 1
ATOM 640 C CA . ILE A 1 82 ? -17.875 1.213 2.977 1.00 94.00 82 ILE A CA 1
ATOM 641 C C . ILE A 1 82 ? -17.988 -0.261 3.403 1.00 94.00 82 ILE A C 1
ATOM 643 O O . ILE A 1 82 ? -19.090 -0.792 3.520 1.00 94.00 82 ILE A O 1
ATOM 647 N N . GLU A 1 83 ? -16.853 -0.910 3.662 1.00 90.88 83 GLU A N 1
ATOM 648 C CA . GLU A 1 83 ? -16.759 -2.302 4.106 1.00 90.88 83 GLU A CA 1
ATOM 649 C C . GLU A 1 83 ? -16.592 -2.430 5.633 1.00 90.88 83 GLU A C 1
ATOM 651 O O . GLU A 1 83 ? -16.448 -3.541 6.139 1.00 90.88 83 GLU A O 1
ATOM 656 N N . GLY A 1 84 ? -16.631 -1.320 6.383 1.00 93.69 84 GLY A N 1
ATOM 657 C CA . GLY A 1 84 ? -16.469 -1.315 7.840 1.00 93.69 84 GLY A CA 1
ATOM 658 C C . GLY A 1 84 ? -15.026 -1.528 8.308 1.00 93.69 84 GLY A C 1
ATOM 659 O O . GLY A 1 84 ? -14.804 -2.072 9.390 1.00 93.69 84 GLY A O 1
ATOM 660 N N . PHE A 1 85 ? -14.039 -1.117 7.507 1.00 95.62 85 PHE A N 1
ATOM 661 C CA . PHE A 1 85 ? -12.615 -1.200 7.837 1.00 95.62 85 PHE A CA 1
ATOM 662 C C . PHE A 1 85 ? -11.923 0.163 7.753 1.00 95.62 85 PHE A C 1
ATOM 664 O O . PHE A 1 85 ? -12.343 1.060 7.027 1.00 95.62 85 PHE A O 1
ATOM 671 N N . GLU A 1 86 ? -10.797 0.292 8.450 1.00 96.31 86 GLU A N 1
ATOM 672 C CA . GLU A 1 86 ? -9.892 1.434 8.338 1.00 96.31 86 GLU A CA 1
ATOM 673 C C . GLU A 1 86 ? -8.423 0.990 8.374 1.00 96.31 86 GLU A C 1
ATOM 675 O O . GLU A 1 86 ? -8.065 -0.041 8.953 1.00 96.31 86 GLU A O 1
ATOM 680 N N . ILE A 1 87 ? -7.549 1.811 7.801 1.00 96.50 87 ILE A N 1
ATOM 681 C CA . ILE A 1 87 ? -6.107 1.762 8.013 1.00 96.50 87 ILE A CA 1
ATOM 682 C C . ILE A 1 87 ? -5.777 2.614 9.234 1.00 96.50 87 ILE A C 1
ATOM 684 O O . ILE A 1 87 ? -5.862 3.844 9.208 1.00 96.50 87 ILE A O 1
ATOM 688 N N . ALA A 1 88 ? -5.317 1.949 10.285 1.00 94.12 88 ALA A N 1
ATOM 689 C CA . ALA A 1 88 ? -4.735 2.573 11.460 1.00 94.12 88 ALA A CA 1
ATOM 690 C C . ALA A 1 88 ? -3.209 2.478 11.432 1.00 94.12 88 ALA A C 1
ATOM 692 O O . ALA A 1 88 ? -2.632 1.686 10.692 1.00 94.12 88 ALA A O 1
ATOM 693 N N . HIS A 1 89 ? -2.542 3.261 12.280 1.00 92.38 89 HIS A N 1
ATOM 694 C CA . HIS A 1 89 ? -1.091 3.210 12.428 1.00 92.38 89 HIS A CA 1
ATOM 695 C C . HIS A 1 89 ? -0.709 2.761 13.839 1.00 92.38 89 HIS A C 1
ATOM 697 O O . HIS A 1 89 ? -1.056 3.415 14.820 1.00 92.38 89 HIS A O 1
ATOM 703 N N . ASN A 1 90 ? 0.047 1.668 13.943 1.00 92.12 90 ASN A N 1
ATOM 704 C CA . ASN A 1 90 ? 0.663 1.215 15.188 1.00 92.12 90 ASN A CA 1
ATOM 705 C C . ASN A 1 90 ? 2.1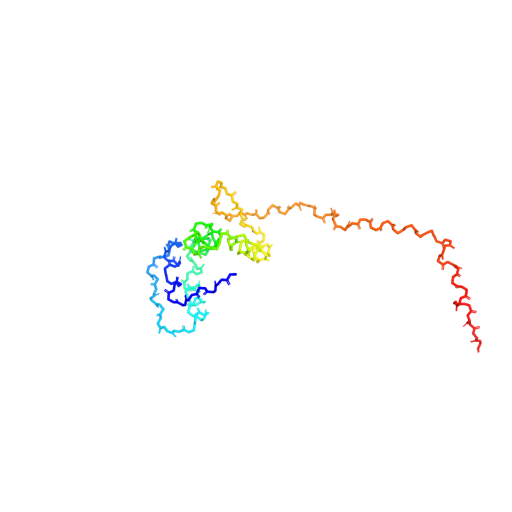79 1.361 15.070 1.00 92.12 90 ASN A C 1
ATOM 707 O O . ASN A 1 90 ? 2.781 0.808 14.154 1.00 92.12 90 ASN A O 1
ATOM 711 N N . GLN A 1 91 ? 2.795 2.147 15.956 1.00 89.31 91 GLN A N 1
ATOM 712 C CA . GLN A 1 91 ? 4.233 2.461 15.898 1.00 89.31 91 GLN A CA 1
ATOM 713 C C . GLN A 1 91 ? 4.690 2.952 14.506 1.00 89.31 91 GLN A C 1
ATOM 715 O O . GLN A 1 91 ? 5.786 2.648 14.041 1.00 89.31 91 GLN A O 1
ATOM 720 N N . GLY A 1 92 ? 3.824 3.697 13.810 1.00 86.31 92 GLY A N 1
ATOM 721 C CA . GLY A 1 92 ? 4.099 4.210 12.465 1.00 86.31 92 GLY A CA 1
ATOM 722 C C . GLY A 1 92 ? 3.969 3.182 11.334 1.00 86.31 92 GLY A C 1
ATOM 723 O O . GLY A 1 92 ? 4.227 3.536 10.186 1.00 86.31 92 GLY A O 1
ATOM 724 N N . ARG A 1 93 ? 3.556 1.942 11.626 1.00 91.25 93 ARG A N 1
ATOM 725 C CA . ARG A 1 93 ? 3.235 0.918 10.626 1.00 91.25 93 ARG A CA 1
ATOM 726 C C . ARG A 1 93 ? 1.729 0.865 10.371 1.00 91.25 93 ARG A C 1
ATOM 728 O O . ARG A 1 93 ? 0.973 0.810 11.344 1.00 91.25 93 ARG A O 1
ATOM 735 N N . PRO A 1 94 ? 1.294 0.871 9.104 1.00 95.50 94 PRO A N 1
ATOM 736 C CA . PRO A 1 94 ? -0.114 0.741 8.767 1.00 95.50 94 PRO A CA 1
ATOM 737 C C . PRO A 1 94 ? -0.608 -0.682 9.044 1.00 95.50 94 PRO A C 1
ATOM 739 O O . PRO A 1 94 ? 0.101 -1.658 8.794 1.00 95.50 94 PRO A O 1
ATOM 742 N N . LEU A 1 95 ? -1.832 -0.786 9.549 1.00 95.81 95 LEU A N 1
ATOM 743 C CA . LEU A 1 95 ? -2.563 -2.034 9.733 1.00 95.81 95 LEU A CA 1
ATOM 744 C C . LEU A 1 95 ? -4.039 -1.806 9.419 1.00 95.81 95 LEU A C 1
ATOM 746 O O . LEU A 1 95 ? -4.594 -0.770 9.785 1.00 95.81 95 LEU A O 1
ATOM 750 N N . ILE A 1 96 ? -4.673 -2.781 8.777 1.00 95.81 96 ILE A N 1
ATOM 751 C CA . ILE A 1 96 ? -6.123 -2.778 8.584 1.00 95.81 96 ILE A CA 1
ATOM 752 C C . ILE A 1 96 ? -6.772 -3.300 9.863 1.00 95.81 96 ILE A C 1
ATOM 754 O O . ILE A 1 96 ? -6.329 -4.298 10.437 1.00 95.81 96 ILE A O 1
ATOM 758 N N . ARG A 1 97 ? -7.813 -2.617 10.326 1.00 95.00 97 ARG A N 1
ATOM 759 C CA . ARG A 1 97 ? -8.645 -3.057 11.446 1.00 95.00 97 ARG A CA 1
ATOM 760 C C . ARG A 1 97 ? -10.113 -2.757 11.155 1.00 95.00 97 ARG A C 1
ATOM 762 O O . ARG A 1 97 ? -10.378 -1.904 10.308 1.00 95.00 97 ARG A O 1
ATOM 769 N N . PRO A 1 98 ? -11.054 -3.425 11.845 1.00 94.62 98 PRO A N 1
ATOM 770 C CA . PRO A 1 98 ? -12.444 -3.000 11.833 1.00 94.62 98 PRO A CA 1
ATOM 771 C C . PRO A 1 98 ? -12.517 -1.517 12.176 1.00 94.62 98 PRO A C 1
ATOM 773 O O . PRO A 1 98 ? -11.877 -1.080 13.143 1.00 94.62 98 PRO A O 1
ATOM 776 N N . ASP A 1 99 ? -13.252 -0.770 11.361 1.00 88.38 99 ASP A N 1
ATOM 777 C CA . ASP A 1 99 ? -13.519 0.626 11.636 1.00 88.38 99 ASP A CA 1
ATOM 778 C C . ASP A 1 99 ? -14.248 0.681 12.970 1.00 88.38 99 ASP A C 1
ATOM 780 O O . ASP A 1 99 ? -15.314 0.086 13.157 1.00 88.38 99 ASP A O 1
ATOM 784 N N . LYS A 1 100 ? -13.638 1.365 13.935 1.00 71.81 100 LYS A N 1
ATOM 785 C CA . LYS A 1 100 ? -14.349 1.729 15.147 1.00 71.81 100 LYS A CA 1
ATOM 786 C C . LYS A 1 100 ? -15.220 2.902 14.756 1.00 71.81 100 LYS A C 1
ATOM 788 O O . LYS A 1 100 ? -14.917 4.032 15.135 1.00 71.81 100 LYS A O 1
ATOM 793 N N . GLN A 1 101 ? -16.289 2.630 14.008 1.00 58.91 101 GLN A N 1
ATOM 794 C CA . GLN A 1 101 ? -17.360 3.596 13.892 1.00 58.91 101 GLN A CA 1
ATOM 795 C C . GLN A 1 101 ? -17.710 3.969 15.333 1.00 58.91 101 GLN A C 1
ATOM 797 O O . GLN A 1 101 ? -18.061 3.078 16.116 1.00 58.91 101 GLN A O 1
ATOM 802 N N . PRO A 1 102 ? -17.539 5.234 15.756 1.00 48.31 102 PRO A N 1
ATOM 803 C CA . PRO A 1 102 ? -18.168 5.635 16.990 1.00 48.31 102 PRO A CA 1
ATOM 804 C C . PRO A 1 102 ? -19.648 5.337 16.770 1.00 48.31 102 PRO A C 1
ATOM 806 O O . PRO A 1 102 ? -20.210 5.752 15.758 1.00 48.31 102 PRO A O 1
ATOM 809 N N . GLU A 1 103 ? -20.279 4.617 17.689 1.00 44.88 103 GLU A N 1
ATOM 810 C CA . GLU A 1 103 ? -21.709 4.292 17.636 1.00 44.88 103 GLU A CA 1
ATOM 811 C C . GLU A 1 103 ? -22.612 5.547 17.581 1.00 44.88 103 GLU A C 1
ATOM 813 O O . GLU A 1 103 ? -23.826 5.433 17.609 1.00 44.88 103 GLU A O 1
ATOM 818 N N . ASN A 1 104 ? -22.047 6.753 17.478 1.00 40.97 104 ASN A N 1
ATOM 819 C CA . ASN A 1 104 ? -22.725 8.000 17.194 1.00 40.97 104 ASN A CA 1
ATOM 820 C C . ASN A 1 104 ? -21.719 9.037 16.658 1.00 40.97 104 ASN A C 1
ATOM 822 O O . ASN A 1 104 ? -20.955 9.624 17.421 1.00 40.97 104 ASN A O 1
ATOM 826 N N . GLN A 1 105 ? -21.776 9.349 15.361 1.00 41.50 105 GLN A N 1
ATOM 827 C CA . GLN A 1 105 ? -21.694 10.754 14.938 1.00 41.50 105 GLN A CA 1
ATOM 828 C C . GLN A 1 105 ? -23.115 11.336 14.908 1.00 41.50 105 GLN A C 1
ATOM 830 O O . GLN A 1 105 ? -23.569 11.902 13.918 1.00 41.50 105 GLN A O 1
ATOM 835 N N . GLU A 1 106 ? -23.835 11.221 16.022 1.00 45.78 106 GLU A N 1
ATOM 836 C CA . GLU A 1 106 ? -24.756 12.288 16.374 1.00 45.78 106 GLU A CA 1
ATOM 837 C C . GLU A 1 106 ? -23.888 13.512 16.716 1.00 45.78 106 GLU A C 1
ATOM 839 O O . GLU A 1 106 ? -23.062 13.472 17.621 1.00 45.78 106 GLU A O 1
ATOM 844 N N . GLN A 1 107 ? -24.091 14.599 15.966 1.00 45.09 107 GLN A N 1
ATOM 845 C CA . GLN A 1 107 ? -23.684 15.973 16.293 1.00 45.09 107 GLN A CA 1
ATOM 846 C C . GLN A 1 107 ? -22.228 16.389 16.019 1.00 45.09 107 GLN A C 1
ATOM 848 O O . GLN A 1 107 ? -21.483 16.751 16.923 1.00 45.09 107 GLN A O 1
ATOM 853 N N . GLN A 1 108 ? -21.894 16.576 14.740 1.00 40.69 108 GLN A N 1
ATOM 854 C CA . GLN A 1 108 ? -21.164 17.786 14.328 1.00 40.69 108 GLN A CA 1
ATOM 855 C C . GLN A 1 108 ? -21.824 18.432 13.101 1.00 40.69 108 GLN A C 1
ATOM 857 O O . GLN A 1 108 ? -21.217 18.631 12.057 1.00 40.69 108 GLN A O 1
ATOM 862 N N . SER A 1 109 ? -23.096 18.806 13.247 1.00 39.19 109 SER A N 1
ATOM 863 C CA . SER A 1 109 ? -23.523 20.092 12.689 1.00 39.19 109 SER A CA 1
ATOM 864 C C . SER A 1 109 ? -23.148 21.142 13.736 1.00 39.19 109 SER A C 1
ATOM 866 O O . SER A 1 109 ? -23.503 20.936 14.900 1.00 39.19 109 SER A O 1
ATOM 868 N N . PRO A 1 110 ? -22.436 22.238 13.412 1.00 41.62 110 PRO A N 1
ATOM 869 C CA . PRO A 1 110 ? -22.407 23.364 14.332 1.00 41.62 110 PRO A CA 1
ATOM 870 C C . PRO A 1 110 ? -23.867 23.738 14.566 1.00 41.62 110 PRO A C 1
ATOM 872 O O . PRO A 1 110 ? -24.610 23.946 13.607 1.00 41.62 110 PRO A O 1
ATOM 875 N N . GLY A 1 111 ? -24.298 23.710 15.825 1.00 42.31 111 GLY A N 1
ATOM 876 C CA . GLY A 1 111 ? -25.648 24.087 16.196 1.00 42.31 111 GLY A CA 1
ATOM 877 C C . GLY A 1 111 ? -25.888 25.525 15.762 1.00 42.31 111 GLY A C 1
ATOM 878 O O . GLY A 1 111 ? -25.592 26.456 16.506 1.00 42.31 111 GLY A O 1
ATOM 879 N N . VAL A 1 112 ? -26.422 25.715 14.555 1.00 49.91 112 VAL A N 1
ATOM 880 C CA . VAL A 1 112 ? -27.141 26.929 14.203 1.00 49.91 112 VAL A CA 1
ATOM 881 C C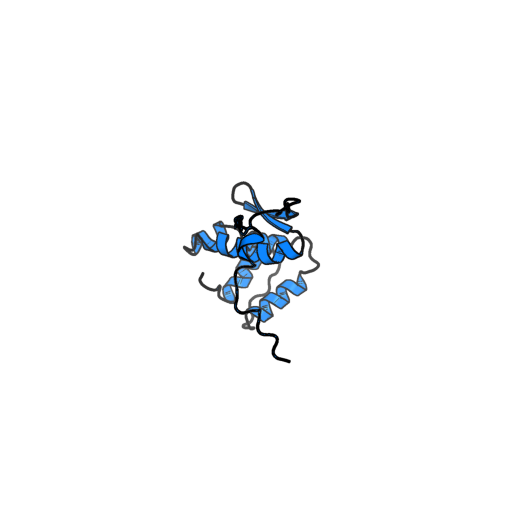 . VAL A 1 112 ? -28.391 26.870 15.062 1.00 49.91 112 VAL A C 1
ATOM 883 O O . VAL A 1 112 ? -29.400 26.268 14.705 1.00 49.91 112 VAL A O 1
ATOM 886 N N . MET A 1 113 ? -28.276 27.415 16.267 1.00 40.59 113 MET A N 1
ATOM 887 C CA . MET A 1 113 ? -29.412 27.682 17.123 1.00 40.59 113 MET A CA 1
ATOM 888 C C . MET A 1 113 ? -30.236 28.749 16.405 1.00 40.59 113 MET A C 1
ATOM 890 O O . MET A 1 113 ? -29.949 29.942 16.4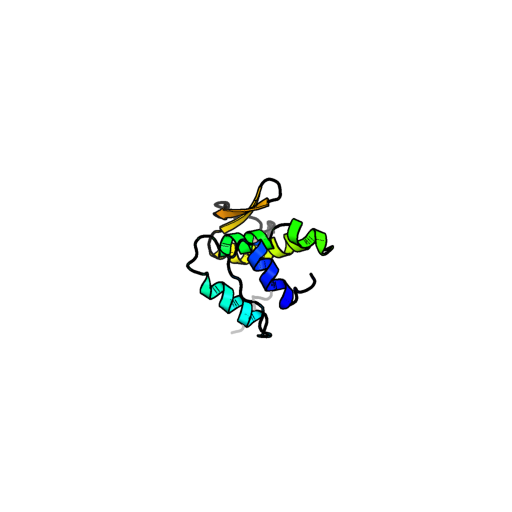86 1.00 40.59 113 MET A O 1
ATOM 894 N N . LEU A 1 114 ? -31.218 28.307 15.620 1.00 56.22 114 LEU A N 1
ATOM 895 C CA . LEU A 1 114 ? -32.170 29.193 14.975 1.00 56.22 114 LEU A CA 1
ATOM 896 C C . LEU A 1 114 ? -33.128 29.694 16.063 1.00 56.22 114 LEU A C 1
ATOM 898 O O . LEU A 1 114 ? -34.164 29.091 16.335 1.00 56.22 114 LEU A O 1
ATOM 902 N N . HIS A 1 115 ? -32.759 30.784 16.735 1.00 46.28 115 HIS A N 1
ATOM 903 C CA . HIS A 1 115 ? -33.691 31.546 17.558 1.00 46.28 115 HIS A CA 1
ATOM 904 C C . HIS A 1 115 ? -34.667 32.278 16.635 1.00 46.28 115 HIS A C 1
ATOM 906 O O . HIS A 1 115 ? -34.502 33.459 16.354 1.00 46.28 115 HIS A O 1
ATOM 912 N N . VAL A 1 116 ? -35.680 31.573 16.143 1.00 56.81 116 VAL A N 1
ATOM 913 C CA . VAL A 1 116 ? -36.867 32.215 15.579 1.00 56.81 116 VAL A CA 1
ATOM 914 C C . VAL A 1 116 ? -38.045 31.765 16.422 1.00 56.81 116 VAL A C 1
ATOM 916 O O . VAL A 1 116 ? -38.462 30.608 16.383 1.00 56.81 116 VAL A O 1
ATOM 919 N N . ALA A 1 117 ? -38.554 32.679 17.244 1.00 51.50 117 ALA A N 1
ATOM 920 C CA . ALA A 1 117 ? -39.818 32.470 17.926 1.00 51.50 117 ALA A CA 1
ATOM 921 C C . ALA A 1 117 ? -40.934 32.450 16.871 1.00 51.50 117 ALA A C 1
ATOM 923 O O . ALA A 1 117 ? -40.914 33.248 15.936 1.00 51.50 117 ALA A O 1
ATOM 924 N N . MET A 1 118 ? -41.950 31.593 17.025 1.00 48.06 118 MET A N 1
ATOM 925 C CA . MET A 1 118 ? -43.091 31.540 16.090 1.00 48.06 118 MET A CA 1
ATOM 926 C C . MET A 1 118 ? -43.824 32.886 15.915 1.00 48.06 118 MET A C 1
ATOM 928 O O . MET A 1 118 ? -44.574 33.048 14.959 1.00 48.06 118 MET A O 1
ATOM 932 N N . ALA A 1 119 ? -43.592 33.863 16.798 1.00 56.06 119 ALA A N 1
ATOM 933 C CA . ALA A 1 119 ? -44.098 35.227 16.665 1.00 56.06 119 ALA A CA 1
ATOM 934 C C . ALA A 1 119 ? -43.420 36.046 15.542 1.00 56.06 119 ALA A C 1
ATOM 936 O O . ALA A 1 119 ? -44.026 37.002 15.059 1.00 56.06 119 ALA A O 1
ATOM 937 N N . ASP A 1 120 ? -42.212 35.675 15.101 1.00 53.09 120 ASP A N 1
ATOM 938 C CA . ASP A 1 120 ? -41.474 36.387 14.045 1.00 53.09 120 ASP A CA 1
ATOM 939 C C . ASP A 1 120 ? -41.801 35.877 12.630 1.00 53.09 120 ASP A C 1
ATOM 941 O O . ASP A 1 120 ? -41.669 36.624 11.666 1.00 53.09 120 ASP A O 1
ATOM 945 N N . ILE A 1 121 ? -42.316 34.648 12.493 1.00 52.75 121 ILE A N 1
ATOM 946 C CA . ILE A 1 121 ? -42.746 34.069 11.200 1.00 52.75 121 ILE A CA 1
ATOM 947 C C . ILE A 1 121 ? -44.089 34.669 10.734 1.00 52.75 121 ILE A C 1
ATOM 949 O O . ILE A 1 121 ? -44.411 34.657 9.551 1.00 52.75 121 ILE A O 1
ATOM 953 N N . VAL A 1 122 ? -44.871 35.250 11.648 1.00 55.22 122 VAL A N 1
ATOM 954 C CA . VAL A 1 122 ? -46.213 35.800 11.365 1.00 55.22 122 VAL A CA 1
ATOM 955 C C . VAL A 1 122 ? -46.171 37.298 11.004 1.00 55.22 122 VAL A C 1
ATOM 957 O O . VAL A 1 122 ? -47.205 37.952 10.904 1.00 55.22 122 VAL A O 1
ATOM 960 N N . ARG A 1 123 ? -44.983 37.875 10.780 1.00 50.72 123 ARG A N 1
ATOM 961 C CA . ARG A 1 123 ? -44.835 39.297 10.413 1.00 50.72 123 ARG A CA 1
ATOM 962 C C . ARG A 1 123 ? -44.584 39.565 8.933 1.00 50.72 123 ARG A C 1
ATOM 964 O O . ARG A 1 123 ? -44.508 40.734 8.560 1.00 50.72 123 ARG A O 1
ATOM 971 N N . ASP A 1 124 ? -44.544 38.536 8.090 1.00 44.97 124 ASP A N 1
ATOM 972 C CA . ASP A 1 124 ? -44.632 38.737 6.644 1.00 44.97 124 ASP A CA 1
ATOM 973 C C . ASP A 1 124 ? -46.086 39.060 6.266 1.00 44.97 124 ASP A C 1
ATOM 975 O O . ASP A 1 124 ? -46.913 38.193 5.978 1.00 44.97 124 ASP A O 1
ATOM 979 N N . ALA A 1 125 ? -46.416 40.350 6.326 1.00 55.72 125 ALA A N 1
ATOM 980 C CA . ALA A 1 125 ? -47.723 40.899 5.974 1.00 55.72 125 ALA A CA 1
ATOM 981 C C . ALA A 1 125 ? -48.049 40.798 4.466 1.00 55.72 125 ALA A C 1
ATOM 983 O O . ALA A 1 125 ? -49.105 41.269 4.049 1.00 55.72 125 ALA A O 1
ATOM 984 N N . ASP A 1 126 ? -47.191 40.167 3.657 1.00 54.69 126 ASP A N 1
ATOM 985 C CA . ASP A 1 126 ? -47.383 40.003 2.209 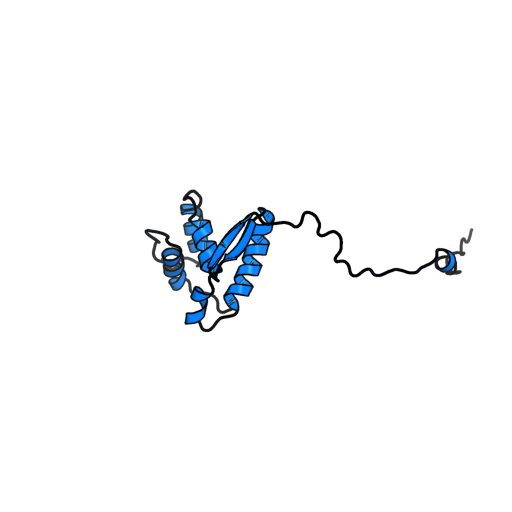1.00 54.69 126 ASP A CA 1
ATOM 986 C C . ASP A 1 126 ? -48.058 38.675 1.805 1.00 54.69 126 ASP A C 1
ATOM 988 O O . ASP A 1 126 ? -48.441 38.490 0.653 1.00 54.69 126 ASP A O 1
ATOM 992 N N . LEU A 1 127 ? -48.309 37.750 2.743 1.00 53.38 127 LEU A N 1
ATOM 993 C CA . LEU A 1 127 ? -49.103 36.538 2.454 1.00 53.38 127 LEU A CA 1
ATOM 994 C C . LEU A 1 127 ? -50.623 36.745 2.594 1.00 53.38 127 LEU A C 1
ATOM 996 O O . LEU A 1 127 ? -51.405 35.820 2.368 1.00 53.38 127 LEU A O 1
ATOM 1000 N N . ALA A 1 128 ? -51.065 37.966 2.900 1.00 52.56 128 ALA A N 1
ATOM 1001 C CA . ALA A 1 128 ? -52.473 38.349 2.941 1.00 52.56 128 ALA A CA 1
ATOM 1002 C C . ALA A 1 128 ? -52.922 39.050 1.645 1.00 52.56 128 ALA A C 1
ATOM 1004 O O . ALA A 1 128 ? -53.494 40.137 1.682 1.00 52.56 128 ALA A O 1
ATOM 1005 N N . VAL A 1 129 ? -52.730 38.413 0.486 1.00 46.66 129 VAL A N 1
ATOM 1006 C CA . VAL A 1 129 ? -53.501 38.749 -0.723 1.00 46.66 129 VAL A CA 1
ATOM 1007 C C . VAL A 1 129 ? -54.187 37.494 -1.250 1.00 46.66 129 VAL A C 1
ATOM 1009 O O . VAL A 1 129 ? -53.800 36.894 -2.246 1.00 46.66 129 VAL A O 1
ATOM 1012 N N . VAL A 1 130 ? -55.276 37.120 -0.579 1.00 53.59 130 VAL A N 1
ATOM 1013 C CA . VAL A 1 130 ? -56.367 36.390 -1.227 1.00 53.59 130 VAL A CA 1
ATOM 1014 C C . VAL A 1 130 ? -57.206 37.441 -1.946 1.00 53.59 130 VAL A C 1
ATOM 1016 O O . VAL A 1 130 ? -57.980 38.163 -1.314 1.00 53.59 130 VAL A O 1
ATOM 1019 N N . ARG A 1 131 ? -57.051 37.565 -3.267 1.00 43.38 131 ARG A N 1
ATOM 1020 C CA . ARG A 1 131 ? -58.074 38.216 -4.093 1.00 43.38 131 ARG A CA 1
ATOM 1021 C C . ARG A 1 131 ? -58.983 37.135 -4.677 1.00 43.38 131 ARG A C 1
ATOM 1023 O O . ARG A 1 131 ? -58.493 36.160 -5.234 1.00 43.38 131 ARG A O 1
ATOM 1030 N N . ARG A 1 132 ? -60.279 37.342 -4.424 1.00 48.28 132 ARG A N 1
ATOM 1031 C CA . ARG A 1 132 ? -61.449 36.572 -4.873 1.00 48.28 132 ARG A CA 1
ATOM 1032 C C . ARG A 1 132 ? -61.430 36.228 -6.352 1.00 48.28 132 ARG A C 1
ATOM 1034 O O . ARG A 1 132 ? -60.986 37.102 -7.129 1.00 48.28 132 ARG A O 1
#

pLDDT: mean 79.31, std 18.59, range [39.19, 96.5]